Protein AF-A0A0M2LVE3-F1 (afdb_monomer)

Solvent-accessible surface area (backbone atoms only — not comparable to full-atom values): 7547 Å² total; per-residue (Å²): 136,72,73,71,64,58,63,62,46,68,76,44,47,62,57,50,50,53,54,49,49,52,44,50,51,50,25,50,50,41,23,48,46,32,31,65,73,67,64,36,55,68,56,58,14,42,43,55,16,48,52,53,35,51,53,50,50,48,51,49,46,52,66,71,65,50,79,79,58,99,75,55,66,72,60,48,50,52,50,49,51,49,46,48,51,34,40,56,50,54,19,30,51,39,29,52,52,40,35,57,54,43,56,72,73,45,72,86,56,58,65,66,57,47,51,48,53,21,41,54,53,17,51,53,52,30,51,51,51,46,50,51,53,51,51,57,62,67,64,68,119

Structure (mmCIF, N/CA/C/O backbone):
data_AF-A0A0M2LVE3-F1
#
_entry.id   AF-A0A0M2LVE3-F1
#
loop_
_atom_site.group_PDB
_atom_site.id
_atom_site.type_symbol
_atom_site.label_atom_id
_atom_site.label_alt_id
_atom_site.label_comp_id
_atom_site.label_asym_id
_atom_site.label_entity_id
_atom_site.label_seq_id
_atom_site.pdbx_PDB_ins_code
_atom_site.Cartn_x
_atom_site.Cartn_y
_atom_site.Cartn_z
_atom_site.occupancy
_atom_site.B_iso_or_equiv
_atom_site.auth_seq_id
_atom_site.auth_comp_id
_atom_site.auth_asym_id
_atom_site.auth_atom_id
_atom_site.pdbx_PDB_model_num
ATOM 1 N N . MET A 1 1 ? -29.082 -16.877 18.699 1.00 45.50 1 MET A N 1
ATOM 2 C CA . MET A 1 1 ? -27.804 -16.444 18.084 1.00 45.50 1 MET A CA 1
ATOM 3 C C . MET A 1 1 ? -28.127 -15.285 17.136 1.00 45.50 1 MET A C 1
ATOM 5 O O . MET A 1 1 ? -28.837 -15.487 16.165 1.00 45.50 1 MET A O 1
ATOM 9 N N . ASN A 1 2 ? -27.802 -14.049 17.535 1.00 39.44 2 ASN A N 1
ATOM 10 C CA . ASN A 1 2 ? -28.614 -12.850 17.248 1.00 39.44 2 ASN A CA 1
ATOM 11 C C . ASN A 1 2 ? -28.418 -12.198 15.861 1.00 39.44 2 ASN A C 1
ATOM 13 O O . ASN A 1 2 ? -27.352 -11.651 15.575 1.00 39.44 2 ASN A O 1
ATOM 17 N N . MET A 1 3 ? -29.517 -12.093 15.099 1.00 43.50 3 MET A N 1
ATOM 18 C CA . MET A 1 3 ? -29.688 -11.268 13.883 1.00 43.50 3 MET A CA 1
ATOM 19 C C . MET A 1 3 ? -29.318 -9.779 14.065 1.00 43.50 3 MET A C 1
ATOM 21 O O . MET A 1 3 ? -28.985 -9.098 13.097 1.00 43.50 3 MET A O 1
ATOM 25 N N . ALA A 1 4 ? -2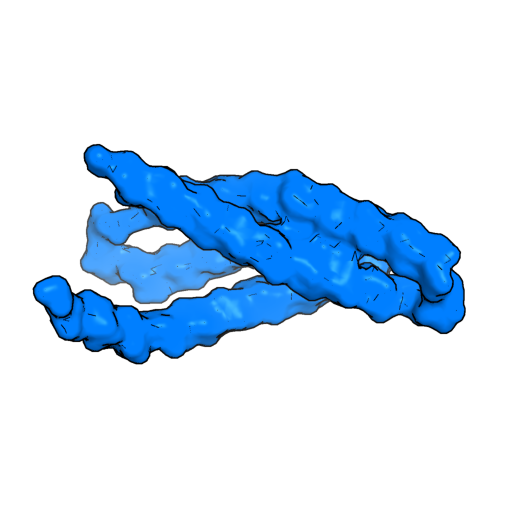9.309 -9.263 15.299 1.00 43.25 4 ALA A N 1
ATOM 26 C CA . ALA A 1 4 ? -28.991 -7.863 15.598 1.00 43.25 4 ALA A CA 1
ATOM 27 C C . ALA A 1 4 ? -27.538 -7.460 15.271 1.00 43.25 4 ALA A C 1
ATOM 29 O O . ALA A 1 4 ? -27.280 -6.295 14.973 1.00 43.25 4 ALA A O 1
ATOM 30 N N . ARG A 1 5 ? -26.581 -8.404 15.264 1.00 46.75 5 ARG A N 1
ATOM 31 C CA . ARG A 1 5 ? -25.185 -8.096 14.897 1.00 46.75 5 ARG A CA 1
ATOM 32 C C . ARG A 1 5 ? -25.027 -7.782 13.407 1.00 46.75 5 ARG A C 1
ATOM 34 O O . ARG A 1 5 ? -24.194 -6.955 13.061 1.00 46.75 5 ARG A O 1
ATOM 41 N N . PHE A 1 6 ? -25.851 -8.369 12.539 1.00 41.56 6 PHE A N 1
ATOM 42 C CA . PHE A 1 6 ? -25.719 -8.213 11.086 1.00 41.56 6 PHE A CA 1
ATOM 43 C C . PHE A 1 6 ? -26.145 -6.818 10.589 1.00 41.56 6 PHE A C 1
ATOM 45 O O . PHE A 1 6 ? -25.527 -6.267 9.681 1.00 41.56 6 PHE A O 1
ATOM 52 N N . ARG A 1 7 ? -27.138 -6.192 11.239 1.00 40.62 7 ARG A N 1
ATOM 53 C CA . ARG A 1 7 ? -27.623 -4.843 10.882 1.00 40.62 7 ARG A CA 1
ATOM 54 C C . ARG A 1 7 ? -26.644 -3.709 11.214 1.00 40.62 7 ARG A C 1
ATOM 56 O O . ARG A 1 7 ? -26.671 -2.677 10.553 1.00 40.62 7 ARG A O 1
ATOM 63 N N . LEU A 1 8 ? -25.761 -3.885 12.200 1.00 44.56 8 LEU A N 1
ATOM 64 C CA . LEU A 1 8 ? -24.727 -2.887 12.523 1.00 44.56 8 LEU A CA 1
ATOM 65 C C . LEU A 1 8 ? -23.552 -2.924 11.531 1.00 44.56 8 LEU A C 1
ATOM 67 O O . LEU A 1 8 ? -22.931 -1.893 11.262 1.00 44.56 8 LEU A O 1
ATOM 71 N N . LEU A 1 9 ? -23.283 -4.093 10.942 1.00 48.06 9 LEU A N 1
ATOM 72 C CA . LEU A 1 9 ? -22.291 -4.258 9.880 1.00 48.06 9 LEU A CA 1
ATOM 73 C C . LEU A 1 9 ? -22.763 -3.627 8.561 1.00 48.06 9 LEU A C 1
ATOM 75 O O . LEU A 1 9 ? -21.969 -2.959 7.912 1.00 48.06 9 LEU A O 1
ATOM 79 N N . SER A 1 10 ? -24.043 -3.735 8.185 1.00 48.81 10 SER A N 1
ATOM 80 C CA . SER A 1 10 ? -24.523 -3.260 6.872 1.00 48.81 10 SER A CA 1
ATOM 81 C C . SER A 1 10 ? -24.526 -1.733 6.695 1.00 48.81 10 SER A C 1
ATOM 83 O O . SER A 1 10 ? -24.330 -1.254 5.583 1.00 48.81 10 SER A O 1
ATOM 85 N N . GLY A 1 11 ? -24.709 -0.949 7.765 1.00 54.00 11 GLY A N 1
ATOM 86 C CA . GLY A 1 11 ? -24.679 0.524 7.696 1.00 54.00 11 GLY A CA 1
ATOM 87 C C . GLY A 1 11 ? -23.275 1.144 7.765 1.00 54.00 11 GLY A C 1
ATOM 88 O O . GLY A 1 11 ? -23.083 2.298 7.380 1.00 54.00 11 GLY A O 1
ATOM 89 N N . SER A 1 12 ? -22.285 0.391 8.257 1.00 55.41 12 SER A N 1
ATOM 90 C CA . SER A 1 12 ? -20.905 0.856 8.466 1.00 55.41 12 SER A CA 1
ATOM 91 C C . SER A 1 12 ? -19.905 0.272 7.460 1.00 55.41 12 SER A C 1
ATOM 93 O O . SER A 1 12 ? -18.908 0.932 7.162 1.00 55.41 12 SER A O 1
ATOM 95 N N . LEU A 1 13 ? -20.204 -0.892 6.864 1.00 62.72 13 LEU A N 1
ATOM 96 C CA . LEU A 1 13 ? -19.407 -1.510 5.796 1.00 62.72 13 LEU A CA 1
ATOM 97 C C . LEU A 1 13 ? -19.112 -0.559 4.630 1.00 62.72 13 LEU A C 1
ATOM 99 O O . LEU A 1 13 ? -17.950 -0.457 4.250 1.00 62.72 13 LEU A O 1
ATOM 103 N N . PRO A 1 14 ? -20.104 0.160 4.061 1.00 68.81 14 PRO A N 1
ATOM 104 C CA . PRO A 1 14 ? -19.861 1.002 2.894 1.00 68.81 14 PRO A CA 1
ATOM 105 C C . PRO A 1 14 ? -18.886 2.132 3.217 1.00 68.81 14 PRO A C 1
ATOM 107 O O . PRO A 1 14 ? -17.972 2.409 2.451 1.00 68.81 14 PRO A O 1
ATOM 110 N N . ARG A 1 15 ? -19.020 2.743 4.400 1.00 66.19 15 ARG A N 1
ATOM 111 C CA . ARG A 1 15 ? -18.118 3.805 4.867 1.00 66.19 15 ARG A CA 1
ATOM 112 C C . ARG A 1 15 ? -16.705 3.272 5.096 1.00 66.19 15 ARG A C 1
ATOM 114 O O . ARG A 1 15 ? -15.744 3.944 4.731 1.00 66.19 15 ARG A O 1
ATOM 121 N N . TYR A 1 16 ? -16.582 2.067 5.652 1.00 65.19 16 TYR A N 1
ATOM 122 C CA . TYR A 1 16 ? -15.296 1.400 5.851 1.00 65.19 16 TYR A CA 1
ATOM 123 C C . TYR A 1 16 ? -14.624 1.045 4.521 1.00 65.19 16 TYR A C 1
ATOM 125 O O . TYR A 1 16 ? -13.441 1.310 4.344 1.00 65.19 16 TYR A O 1
ATOM 133 N N . LEU A 1 17 ? -15.383 0.521 3.557 1.00 70.50 17 LEU A N 1
ATOM 134 C CA . LEU A 1 17 ? -14.879 0.207 2.222 1.00 70.50 17 LEU A CA 1
ATOM 135 C C . LEU A 1 17 ? -14.463 1.465 1.460 1.00 70.50 17 LEU A C 1
ATOM 137 O O . LEU A 1 17 ? -13.400 1.463 0.860 1.00 70.50 17 LEU A O 1
ATOM 141 N N . ILE A 1 18 ? -15.239 2.550 1.520 1.00 72.81 18 ILE A N 1
ATOM 142 C CA . ILE A 1 18 ? -14.909 3.809 0.834 1.00 72.81 18 ILE A CA 1
ATOM 143 C C . ILE A 1 18 ? -13.656 4.451 1.438 1.00 72.81 18 ILE A C 1
ATOM 145 O O . ILE A 1 18 ? -12.753 4.856 0.709 1.00 72.81 18 ILE A O 1
ATOM 149 N N . THR A 1 19 ? -13.574 4.533 2.768 1.00 71.94 19 THR A N 1
ATOM 150 C CA . THR A 1 19 ? -12.399 5.108 3.444 1.00 71.94 19 THR A CA 1
ATOM 151 C C . THR A 1 19 ? -11.164 4.227 3.288 1.00 71.94 19 THR A C 1
ATOM 153 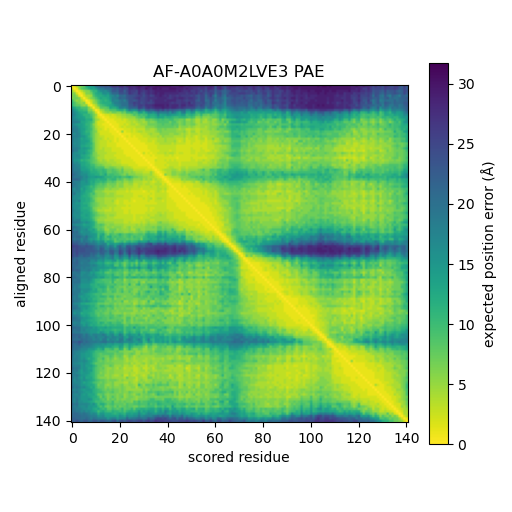O O . THR A 1 19 ? -10.086 4.746 3.011 1.00 71.94 19 THR A O 1
ATOM 156 N N . GLY A 1 20 ? -11.317 2.905 3.388 1.00 72.62 20 GLY A N 1
ATOM 157 C CA . GLY A 1 20 ? -10.257 1.937 3.120 1.00 72.62 20 GLY A CA 1
ATOM 158 C C . GLY A 1 20 ? -9.759 2.016 1.679 1.00 72.62 20 GLY A C 1
ATOM 159 O O . GLY A 1 20 ? -8.567 2.203 1.464 1.00 72.62 20 GLY A O 1
ATOM 160 N N . ALA A 1 21 ? -10.665 1.972 0.700 1.00 79.94 21 ALA A N 1
ATOM 161 C CA . ALA A 1 21 ? -10.326 2.072 -0.717 1.00 79.94 21 ALA A CA 1
ATOM 162 C C . ALA A 1 21 ? -9.662 3.411 -1.059 1.00 79.94 21 ALA A C 1
ATOM 164 O O . ALA A 1 21 ? -8.683 3.423 -1.796 1.00 79.94 21 ALA A O 1
ATOM 165 N N . GLY A 1 22 ? -10.135 4.525 -0.489 1.00 84.06 22 GLY A N 1
ATOM 166 C CA . GLY A 1 22 ? -9.513 5.836 -0.678 1.00 84.06 22 GLY A CA 1
ATOM 167 C C . GLY A 1 22 ? -8.077 5.887 -0.151 1.00 84.06 22 GLY A C 1
ATOM 168 O O . GLY A 1 22 ? -7.186 6.379 -0.840 1.00 84.06 22 GLY A O 1
ATOM 169 N N . MET A 1 23 ? -7.827 5.322 1.034 1.00 84.00 23 MET A N 1
ATOM 170 C CA . MET A 1 23 ? -6.473 5.242 1.593 1.00 84.00 23 MET A CA 1
ATOM 171 C C . MET A 1 23 ? -5.584 4.287 0.794 1.00 84.00 23 MET A C 1
ATOM 173 O O . MET A 1 23 ? -4.430 4.605 0.538 1.00 84.00 23 MET A O 1
ATOM 177 N N . SER A 1 24 ? -6.117 3.152 0.341 1.00 82.38 24 SER A N 1
ATOM 178 C CA . SER A 1 24 ? -5.394 2.224 -0.531 1.00 82.38 24 SER A CA 1
ATOM 179 C C . SER A 1 24 ? -5.047 2.846 -1.885 1.00 82.38 24 SER A C 1
ATOM 181 O O . SER A 1 24 ? -3.933 2.666 -2.365 1.00 82.38 24 SER A O 1
ATOM 183 N N . ALA A 1 25 ? -5.961 3.605 -2.490 1.00 87.44 25 ALA A N 1
ATOM 184 C CA . ALA A 1 25 ? -5.706 4.307 -3.744 1.00 87.44 25 ALA A CA 1
ATOM 185 C C . ALA A 1 25 ? -4.628 5.386 -3.575 1.00 87.44 25 ALA A C 1
ATOM 187 O O . ALA A 1 25 ? -3.743 5.507 -4.420 1.00 87.44 25 ALA A O 1
ATOM 188 N N . LEU A 1 26 ? -4.668 6.130 -2.464 1.00 88.50 26 LEU A N 1
ATOM 189 C CA . LEU A 1 26 ? -3.640 7.108 -2.115 1.00 88.50 26 LEU A CA 1
ATOM 190 C C . LEU A 1 26 ? -2.272 6.439 -1.927 1.00 88.50 26 LEU A C 1
ATOM 192 O O . LEU A 1 26 ? -1.283 6.914 -2.478 1.00 88.50 26 LEU A O 1
ATOM 196 N N . ASP A 1 27 ? -2.225 5.313 -1.218 1.00 87.62 27 ASP A N 1
ATOM 197 C CA . ASP A 1 27 ? -0.998 4.548 -0.990 1.00 87.62 27 ASP A CA 1
ATOM 198 C C . ASP A 1 27 ? -0.379 4.040 -2.292 1.00 87.62 27 ASP A C 1
ATOM 200 O O . ASP A 1 27 ? 0.805 4.250 -2.559 1.00 87.62 27 ASP A O 1
ATOM 204 N N . PHE A 1 28 ? -1.204 3.427 -3.140 1.00 86.81 28 PHE A N 1
ATOM 205 C CA . PHE A 1 28 ? -0.779 2.932 -4.440 1.00 86.81 28 PHE A CA 1
ATOM 206 C C . PHE A 1 28 ? -0.307 4.069 -5.351 1.00 86.81 28 PHE A C 1
ATOM 208 O O . PHE A 1 28 ? 0.735 3.950 -5.993 1.00 86.81 28 PHE A O 1
ATOM 215 N N . GLY A 1 29 ? -1.030 5.192 -5.371 1.00 87.94 29 GLY A N 1
ATOM 216 C CA . GLY A 1 29 ? -0.653 6.374 -6.142 1.00 87.94 29 GLY A CA 1
ATOM 217 C C . GLY A 1 29 ? 0.690 6.953 -5.700 1.00 87.94 29 GLY A C 1
ATOM 218 O O . GLY A 1 29 ? 1.548 7.217 -6.538 1.00 87.94 29 GLY A O 1
ATOM 219 N N . LEU A 1 30 ? 0.918 7.087 -4.389 1.00 88.62 30 LEU A N 1
ATOM 220 C CA . LEU A 1 30 ? 2.197 7.552 -3.844 1.00 88.62 30 LEU A CA 1
ATOM 221 C C . LEU A 1 30 ? 3.337 6.571 -4.122 1.00 88.62 30 LEU A C 1
ATOM 223 O O . LEU A 1 30 ? 4.449 7.000 -4.427 1.00 88.62 30 LEU A O 1
ATOM 227 N N . PHE A 1 31 ? 3.066 5.268 -4.044 1.00 87.81 31 PHE A N 1
ATOM 228 C CA . PHE A 1 31 ? 4.036 4.233 -4.380 1.00 87.81 31 PHE A CA 1
ATOM 229 C C . PHE A 1 31 ? 4.440 4.307 -5.854 1.00 87.81 31 PHE A C 1
ATOM 231 O O . PHE A 1 31 ? 5.630 4.345 -6.155 1.00 87.81 31 PHE A O 1
ATOM 238 N N . MET A 1 32 ? 3.463 4.374 -6.762 1.00 85.12 32 MET A N 1
ATOM 239 C CA . MET A 1 32 ? 3.702 4.524 -8.197 1.00 85.12 32 MET A CA 1
ATOM 240 C C . MET A 1 32 ? 4.448 5.821 -8.498 1.00 85.12 32 MET A C 1
ATOM 242 O O . MET A 1 32 ? 5.396 5.805 -9.272 1.00 85.12 32 MET A O 1
ATOM 246 N N . LEU A 1 33 ? 4.091 6.931 -7.849 1.00 87.06 33 LEU A N 1
ATOM 247 C CA . LEU A 1 33 ? 4.789 8.199 -8.032 1.00 87.06 33 LEU A CA 1
ATOM 248 C C . LEU A 1 33 ? 6.255 8.098 -7.580 1.00 87.06 33 LEU A C 1
ATOM 250 O O . LEU A 1 33 ? 7.153 8.477 -8.322 1.00 87.06 33 LEU A O 1
ATOM 254 N N . CYS A 1 34 ? 6.524 7.525 -6.405 1.00 83.94 34 CYS A N 1
ATOM 255 C CA . CYS A 1 34 ? 7.893 7.352 -5.913 1.00 83.94 34 CYS A CA 1
ATOM 256 C C . CYS A 1 34 ? 8.703 6.364 -6.766 1.00 83.94 34 CYS A C 1
ATOM 258 O O . CYS A 1 34 ? 9.855 6.635 -7.095 1.00 83.94 34 CYS A O 1
ATOM 260 N N . SER A 1 35 ? 8.120 5.221 -7.126 1.00 82.44 35 SER A N 1
ATOM 261 C CA . SER A 1 35 ? 8.831 4.169 -7.854 1.00 82.44 35 SER A CA 1
ATOM 262 C C . SER A 1 35 ? 8.999 4.500 -9.339 1.00 82.44 35 SER A C 1
ATOM 264 O O . SER A 1 35 ? 10.095 4.341 -9.861 1.00 82.44 35 SER A O 1
ATOM 266 N N . ALA A 1 36 ? 7.957 4.995 -10.014 1.00 78.19 36 ALA A N 1
ATOM 267 C CA . ALA A 1 36 ? 7.986 5.244 -11.454 1.00 78.19 36 ALA A CA 1
ATOM 268 C C . ALA A 1 36 ? 8.471 6.654 -11.824 1.00 78.19 36 ALA A C 1
ATOM 270 O O . ALA A 1 36 ? 9.182 6.793 -12.813 1.00 78.19 36 ALA A O 1
ATOM 271 N N . ALA A 1 37 ? 8.122 7.700 -11.059 1.00 76.38 37 ALA A N 1
ATOM 272 C CA . ALA A 1 37 ? 8.522 9.072 -11.405 1.00 76.38 37 ALA A CA 1
ATOM 273 C C . ALA A 1 37 ? 9.895 9.461 -10.835 1.00 76.38 37 ALA A C 1
ATOM 275 O O . ALA A 1 37 ? 10.627 10.209 -11.476 1.00 76.38 37 ALA A O 1
ATOM 276 N N . PHE A 1 38 ? 10.259 8.945 -9.655 1.00 77.19 38 PHE A N 1
ATOM 277 C CA . PHE A 1 38 ? 11.555 9.225 -9.019 1.00 77.19 38 PHE A CA 1
ATOM 278 C C . PHE A 1 38 ? 12.556 8.064 -9.113 1.00 77.19 38 PHE A C 1
ATOM 280 O O . PHE A 1 38 ? 13.683 8.206 -8.644 1.00 77.19 38 PHE A O 1
ATOM 287 N N . GLY A 1 39 ? 12.165 6.916 -9.682 1.00 76.62 39 GLY A N 1
ATOM 288 C CA . GLY A 1 39 ? 13.031 5.734 -9.770 1.00 76.62 39 GLY A CA 1
ATOM 289 C C . GLY A 1 39 ? 13.428 5.167 -8.403 1.00 76.62 39 GLY A C 1
ATOM 290 O O . GLY A 1 39 ? 14.453 4.497 -8.283 1.00 76.62 39 GLY A O 1
ATOM 291 N N . ALA A 1 40 ? 12.670 5.473 -7.343 1.00 78.06 40 ALA A N 1
ATOM 292 C CA . ALA A 1 40 ? 13.031 5.054 -5.999 1.00 78.06 40 ALA A CA 1
ATOM 293 C C . ALA A 1 40 ? 12.947 3.521 -5.868 1.00 78.06 40 ALA A C 1
ATOM 295 O O . ALA A 1 40 ? 12.009 2.909 -6.397 1.00 78.06 40 ALA A O 1
ATOM 296 N N . PRO A 1 41 ? 13.858 2.891 -5.098 1.00 82.69 41 PRO A N 1
ATOM 297 C CA . PRO A 1 41 ? 13.784 1.468 -4.802 1.00 82.69 41 PRO A CA 1
ATOM 298 C C . PRO A 1 41 ? 12.399 1.078 -4.256 1.00 82.69 41 PRO A C 1
ATOM 300 O O . PRO A 1 41 ? 11.868 1.802 -3.404 1.00 82.69 41 PRO A O 1
ATOM 303 N N . PRO A 1 42 ? 11.826 -0.076 -4.654 1.00 78.12 42 PRO A N 1
ATOM 304 C CA . PRO A 1 42 ? 10.469 -0.475 -4.267 1.00 78.12 42 PRO A CA 1
ATOM 305 C C . PRO A 1 42 ? 10.248 -0.474 -2.750 1.00 78.12 42 PRO A C 1
ATOM 307 O O . PRO A 1 42 ? 9.190 -0.081 -2.266 1.00 78.12 42 PRO A O 1
ATOM 310 N N . ALA A 1 43 ? 11.268 -0.843 -1.974 1.00 76.69 43 ALA A N 1
ATOM 311 C CA . ALA A 1 43 ? 11.202 -0.814 -0.516 1.00 76.69 43 ALA A CA 1
ATOM 312 C C . ALA A 1 43 ? 11.074 0.610 0.055 1.00 76.69 43 ALA A C 1
ATOM 314 O O . ALA A 1 43 ? 10.265 0.846 0.957 1.00 76.69 43 ALA A O 1
ATOM 315 N N . LEU A 1 44 ? 11.832 1.571 -0.486 1.00 79.44 44 LEU A N 1
ATOM 316 C CA . LEU A 1 44 ? 11.760 2.974 -0.072 1.00 79.44 44 LEU A CA 1
ATOM 317 C C . LEU A 1 44 ? 10.435 3.604 -0.507 1.00 79.44 44 LEU A C 1
ATOM 319 O O . LEU A 1 44 ? 9.768 4.239 0.308 1.00 79.44 44 LEU A O 1
ATOM 323 N N . ALA A 1 45 ? 10.001 3.353 -1.745 1.00 84.75 45 ALA A N 1
ATOM 324 C CA . ALA A 1 45 ? 8.703 3.801 -2.243 1.00 84.75 45 ALA A CA 1
ATOM 325 C C . ALA A 1 45 ? 7.544 3.254 -1.390 1.00 84.75 45 ALA A C 1
ATOM 327 O O . ALA A 1 45 ? 6.626 3.998 -1.036 1.00 84.75 45 ALA A O 1
ATOM 328 N N . ASN A 1 46 ? 7.597 1.973 -1.000 1.00 84.75 46 ASN A N 1
ATOM 329 C CA . ASN A 1 46 ? 6.603 1.341 -0.126 1.00 84.75 46 ASN A CA 1
ATOM 330 C C . ASN A 1 46 ? 6.589 1.961 1.275 1.00 84.75 46 ASN A C 1
ATOM 332 O O . ASN A 1 46 ? 5.527 2.218 1.836 1.00 84.75 46 ASN A O 1
ATOM 336 N N . THR A 1 47 ? 7.769 2.231 1.825 1.00 81.81 47 THR A N 1
ATOM 337 C CA . THR A 1 47 ? 7.921 2.832 3.152 1.00 81.81 47 THR A CA 1
ATOM 338 C C . THR A 1 47 ? 7.322 4.236 3.191 1.00 81.81 47 THR A C 1
ATOM 340 O O . THR A 1 47 ? 6.489 4.532 4.047 1.00 81.81 47 THR A O 1
ATOM 343 N N . ILE A 1 48 ? 7.696 5.088 2.233 1.00 84.94 48 ILE A N 1
ATOM 344 C CA . ILE A 1 48 ? 7.249 6.485 2.172 1.00 84.94 48 ILE A CA 1
ATOM 345 C C . ILE A 1 48 ? 5.737 6.563 1.939 1.00 84.94 48 ILE A C 1
ATOM 347 O O . ILE A 1 48 ? 5.047 7.276 2.669 1.00 84.94 48 ILE A O 1
ATOM 351 N N . SER A 1 49 ? 5.212 5.797 0.974 1.00 86.19 49 SER A N 1
ATOM 352 C CA . SER A 1 49 ? 3.766 5.734 0.709 1.00 86.19 49 SER A CA 1
ATOM 353 C C . SER A 1 49 ? 2.988 5.302 1.949 1.00 86.19 49 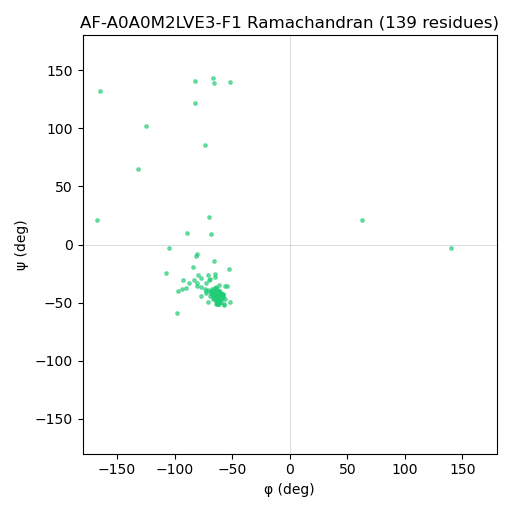SER A C 1
ATOM 355 O O . SER A 1 49 ? 2.111 6.041 2.392 1.00 86.19 49 SER A O 1
ATOM 357 N N . THR A 1 50 ? 3.388 4.197 2.586 1.00 83.06 50 THR A N 1
ATOM 358 C CA . THR A 1 50 ? 2.712 3.667 3.781 1.00 83.06 50 THR A CA 1
ATOM 359 C C . THR A 1 50 ? 2.668 4.695 4.912 1.00 83.06 50 THR A C 1
ATOM 361 O O . THR A 1 50 ? 1.624 4.883 5.541 1.00 83.06 50 THR A O 1
ATOM 364 N N . ILE A 1 51 ? 3.782 5.387 5.176 1.00 84.38 51 ILE A N 1
ATOM 365 C CA . ILE A 1 51 ? 3.852 6.405 6.233 1.00 84.38 51 ILE A CA 1
ATOM 366 C C . ILE A 1 51 ? 2.881 7.549 5.934 1.00 84.38 51 ILE A C 1
ATOM 368 O O . ILE A 1 51 ? 2.065 7.895 6.791 1.00 84.38 51 ILE A O 1
ATOM 372 N N . ILE A 1 52 ? 2.929 8.108 4.723 1.00 86.31 52 ILE A N 1
ATOM 373 C CA . ILE A 1 52 ? 2.054 9.220 4.332 1.00 86.31 52 ILE A CA 1
ATOM 374 C C . ILE A 1 52 ? 0.586 8.790 4.396 1.00 86.31 52 ILE A C 1
ATOM 376 O O . ILE A 1 52 ? -0.241 9.522 4.939 1.00 86.31 52 ILE A O 1
ATOM 380 N N . THR A 1 53 ? 0.254 7.592 3.914 1.00 86.12 53 THR A N 1
ATOM 381 C CA . THR A 1 53 ? -1.107 7.049 3.958 1.00 86.12 53 THR A CA 1
ATOM 382 C C . THR A 1 53 ? -1.620 6.928 5.387 1.00 86.12 53 THR A C 1
ATOM 384 O O . THR A 1 53 ? -2.735 7.363 5.685 1.00 86.12 53 THR A O 1
ATOM 387 N N . VAL A 1 54 ? -0.822 6.372 6.303 1.00 81.88 54 VAL A N 1
ATOM 388 C CA . VAL A 1 54 ? -1.238 6.208 7.703 1.00 8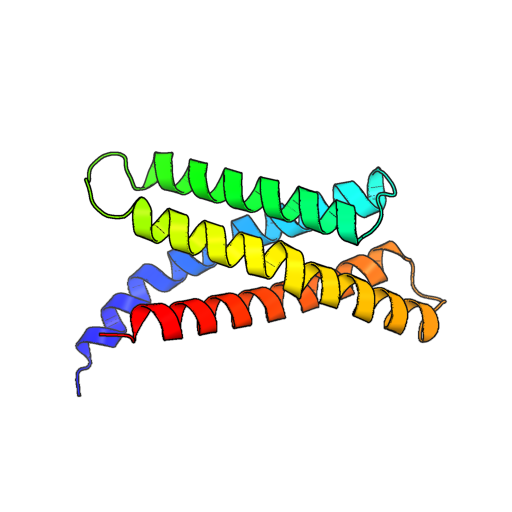1.88 54 VAL A CA 1
ATOM 389 C C . VAL A 1 54 ? -1.384 7.561 8.399 1.00 81.88 54 VAL A C 1
ATOM 391 O O . VAL A 1 54 ? -2.358 7.766 9.129 1.00 81.88 54 VAL A O 1
ATOM 394 N N . VAL A 1 55 ? -0.483 8.512 8.140 1.00 82.44 55 VAL A N 1
ATOM 395 C CA . VAL A 1 55 ? -0.574 9.878 8.682 1.00 82.44 55 VAL A CA 1
ATOM 396 C C . VAL A 1 55 ? -1.817 10.597 8.153 1.00 82.44 55 VAL A C 1
ATOM 398 O O . VAL A 1 55 ? -2.567 11.186 8.934 1.00 82.44 55 VAL A O 1
ATOM 401 N N . THR A 1 56 ? -2.098 10.505 6.853 1.00 83.56 56 THR A N 1
ATOM 402 C CA . THR A 1 56 ? -3.306 11.080 6.248 1.00 83.56 56 THR A CA 1
ATOM 403 C C . THR A 1 56 ? -4.565 10.431 6.811 1.00 83.56 56 THR A C 1
ATOM 405 O O . THR A 1 56 ? -5.503 11.137 7.182 1.00 83.56 56 THR A O 1
ATOM 408 N N . SER A 1 57 ? -4.573 9.105 6.969 1.00 79.00 57 SER A N 1
ATOM 409 C CA . SER A 1 57 ? -5.665 8.372 7.614 1.00 79.00 57 SER A CA 1
ATOM 410 C C . SER A 1 57 ? -5.902 8.850 9.042 1.00 79.00 57 SER A C 1
ATOM 412 O O . SER A 1 57 ? -7.047 9.084 9.438 1.00 79.00 57 SER A O 1
ATOM 414 N N . TYR A 1 58 ? -4.835 9.087 9.807 1.00 74.12 58 TYR A N 1
ATOM 415 C CA . TYR A 1 58 ? -4.947 9.670 11.137 1.00 74.12 58 TYR A CA 1
ATOM 416 C C . TYR A 1 58 ? -5.554 11.066 11.102 1.00 74.12 58 TYR A C 1
ATOM 418 O O . TYR A 1 58 ? -6.501 11.332 11.840 1.00 74.12 58 TYR A O 1
ATOM 426 N N . GLN A 1 59 ? -5.064 11.948 10.235 1.00 73.69 59 GLN A N 1
ATOM 427 C CA . GLN A 1 59 ? -5.550 1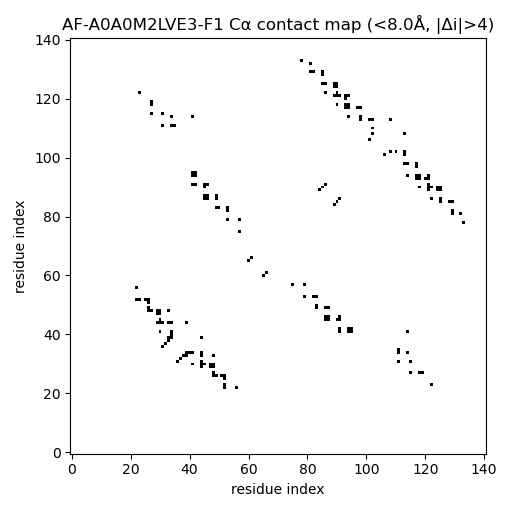3.320 10.172 1.00 73.69 59 GLN A CA 1
ATOM 428 C C . GLN A 1 59 ? -7.020 13.384 9.728 1.00 73.69 59 GLN A C 1
ATOM 430 O O . GLN A 1 59 ? -7.789 14.179 10.275 1.00 73.69 59 GLN A O 1
ATOM 435 N N . LEU A 1 60 ? -7.437 12.514 8.799 1.00 74.06 60 LEU A N 1
ATOM 436 C CA . LEU A 1 60 ? -8.827 12.394 8.355 1.00 74.06 60 LEU A CA 1
ATOM 437 C C . LEU A 1 60 ? -9.729 11.936 9.504 1.00 74.06 60 LEU A C 1
ATOM 439 O O . LEU A 1 60 ? -10.723 12.592 9.813 1.00 74.06 60 LEU A O 1
ATOM 443 N N . ASN A 1 61 ? -9.341 10.855 10.185 1.00 68.00 61 ASN A N 1
ATOM 444 C CA . ASN A 1 61 ? -10.092 10.318 11.316 1.00 68.00 61 ASN A CA 1
ATOM 445 C C . ASN A 1 61 ? -10.133 11.314 12.484 1.00 68.00 61 ASN A C 1
ATOM 447 O O . ASN A 1 61 ? -11.190 11.532 13.075 1.00 68.00 61 ASN A O 1
ATOM 451 N N . ARG A 1 62 ? -9.025 12.007 12.767 1.00 66.00 62 ARG A N 1
ATOM 452 C CA . ARG A 1 62 ? -8.945 13.080 13.768 1.00 66.00 62 ARG A CA 1
ATOM 453 C C . ARG A 1 62 ? -9.898 14.232 13.461 1.00 66.00 62 ARG A C 1
ATOM 455 O O . ARG A 1 62 ? -10.575 14.711 14.365 1.00 66.00 62 ARG A O 1
ATOM 462 N N . ARG A 1 63 ? -9.966 14.679 12.204 1.00 66.81 63 ARG A N 1
ATOM 463 C CA . ARG A 1 63 ? -10.748 15.860 11.803 1.00 66.81 63 ARG A CA 1
ATOM 464 C C . ARG A 1 63 ? -12.242 15.568 11.634 1.00 66.81 63 ARG A C 1
ATOM 466 O O . ARG A 1 63 ? -13.048 16.448 11.928 1.00 66.81 63 ARG A O 1
ATOM 473 N N . PHE A 1 64 ? -12.604 14.364 11.185 1.00 62.28 64 PHE A N 1
ATOM 474 C CA . PHE A 1 64 ? -13.997 13.969 10.938 1.00 62.28 64 PHE A CA 1
ATOM 475 C C . PHE A 1 64 ? -14.670 13.257 12.117 1.00 62.28 64 PHE A C 1
ATOM 477 O O . PHE A 1 64 ? -15.847 13.502 12.359 1.00 62.28 64 PHE A O 1
ATOM 484 N N . VAL A 1 65 ? -13.963 12.389 12.850 1.00 56.44 65 VAL A N 1
ATOM 485 C CA . VAL A 1 65 ? -14.579 11.518 13.874 1.00 56.44 65 VAL A CA 1
ATOM 486 C C . VAL A 1 65 ? -14.448 12.105 15.280 1.00 56.44 65 VAL A C 1
ATOM 488 O O . VAL A 1 65 ? -15.393 12.063 16.061 1.00 56.44 65 VAL A O 1
ATOM 491 N N . PHE A 1 66 ? -13.302 12.704 15.612 1.00 55.12 66 PHE A N 1
ATOM 492 C CA . PHE A 1 66 ? -13.011 13.154 16.980 1.00 55.12 66 PHE A CA 1
ATOM 493 C C . PHE A 1 66 ? -13.457 14.585 17.300 1.00 55.12 66 PHE A C 1
ATOM 495 O O . PHE A 1 66 ? -13.166 15.088 18.383 1.00 55.12 66 PHE A O 1
ATOM 502 N N . ARG A 1 67 ? -14.230 15.236 16.423 1.00 53.06 67 ARG A N 1
ATOM 503 C CA . ARG A 1 67 ? -14.791 16.576 16.674 1.00 53.06 67 ARG A CA 1
ATOM 504 C C . ARG A 1 67 ? -15.867 16.620 17.782 1.00 53.06 67 ARG A C 1
ATOM 506 O O . ARG A 1 67 ? -16.472 17.667 17.966 1.00 53.06 67 ARG A O 1
ATOM 513 N N . GLY A 1 68 ? -16.083 15.536 18.542 1.00 49.44 68 GLY A N 1
ATOM 514 C CA . GLY A 1 68 ? -17.079 15.515 19.622 1.00 49.44 68 GLY A CA 1
ATOM 515 C C . GLY A 1 68 ? -17.072 14.346 20.621 1.00 49.44 68 GLY A C 1
ATOM 516 O O . GLY A 1 68 ? -18.101 14.130 21.249 1.00 49.44 68 GLY A O 1
ATOM 517 N N . GLY A 1 69 ? -15.994 13.571 20.823 1.00 44.62 69 GLY A N 1
ATOM 518 C CA . GLY A 1 69 ? -16.065 12.466 21.800 1.00 44.62 69 GLY A CA 1
ATOM 519 C C . GLY A 1 69 ? -14.734 11.865 22.252 1.00 44.62 69 GLY A C 1
ATOM 520 O O . GLY A 1 69 ? -13.892 11.501 21.436 1.00 44.62 69 GLY A O 1
ATOM 521 N N . GLN A 1 70 ? -14.581 11.706 23.570 1.00 47.25 70 GLN A N 1
ATOM 522 C CA . GLN A 1 70 ? -13.396 11.211 24.293 1.00 47.25 70 GLN A CA 1
ATOM 523 C C . GLN A 1 70 ? -13.089 9.701 24.119 1.00 47.25 70 GLN A C 1
ATOM 525 O O . GLN A 1 70 ? -12.421 9.099 24.955 1.00 47.25 70 GLN A O 1
ATOM 530 N N . GLY A 1 71 ? -13.535 9.041 23.049 1.00 49.94 71 GLY A N 1
ATOM 531 C CA . GLY A 1 71 ? -13.381 7.589 22.898 1.00 49.94 71 GLY A CA 1
ATOM 532 C C . GLY A 1 71 ? -12.674 7.193 21.610 1.00 49.94 71 GLY A C 1
ATOM 533 O O . GLY A 1 71 ? -13.315 7.147 20.569 1.00 49.94 71 GLY A O 1
ATOM 534 N N . GLY A 1 72 ? -11.383 6.835 21.658 1.00 58.28 72 GLY A N 1
ATOM 535 C CA . GLY A 1 72 ? -10.786 6.035 20.574 1.00 58.28 72 GLY A CA 1
ATOM 536 C C . GLY A 1 72 ? -9.368 6.365 20.113 1.00 58.28 72 GLY A C 1
ATOM 537 O O . GLY A 1 72 ? -8.854 5.616 19.286 1.00 58.28 72 GLY A O 1
ATOM 538 N N . PHE A 1 73 ? -8.702 7.402 20.632 1.00 59.81 73 PHE A N 1
ATOM 539 C CA . PHE A 1 73 ? -7.344 7.755 20.184 1.00 59.81 73 PHE A CA 1
ATOM 540 C C . PHE A 1 73 ? -6.328 6.622 20.416 1.00 59.81 73 PHE A C 1
ATOM 542 O O . PHE A 1 73 ? -5.614 6.247 19.494 1.00 59.81 73 PHE A O 1
ATOM 549 N N . MET A 1 74 ? -6.333 5.989 21.595 1.00 58.81 74 MET A N 1
ATOM 550 C CA . MET A 1 74 ? -5.411 4.887 21.925 1.00 58.81 74 MET A CA 1
ATOM 551 C C . MET A 1 74 ? -5.624 3.638 21.047 1.00 58.81 74 MET A C 1
ATOM 553 O O . MET A 1 74 ? -4.672 2.964 20.653 1.00 58.81 74 MET A O 1
ATOM 557 N N . ARG A 1 75 ? -6.887 3.332 20.709 1.00 65.12 75 ARG A N 1
ATOM 558 C CA . ARG A 1 75 ? -7.248 2.208 19.825 1.00 65.12 75 ARG A CA 1
ATOM 559 C C . ARG A 1 75 ? -6.898 2.506 18.372 1.00 65.12 75 ARG A C 1
ATOM 561 O O . ARG A 1 75 ? -6.426 1.613 17.676 1.00 65.12 75 ARG A O 1
ATOM 568 N N . PHE A 1 76 ? -7.089 3.750 17.935 1.00 67.06 76 PHE A N 1
ATOM 569 C CA . PHE A 1 76 ? -6.637 4.206 16.628 1.00 67.06 76 PHE A CA 1
ATOM 570 C C . PHE A 1 76 ? -5.109 4.173 16.533 1.00 67.06 76 PHE A C 1
ATOM 572 O O . PHE A 1 76 ? -4.586 3.685 15.544 1.00 67.06 76 PHE A O 1
ATOM 579 N N . LEU A 1 77 ? -4.389 4.624 17.563 1.00 67.12 77 LEU A N 1
ATOM 580 C CA . LEU A 1 77 ? -2.927 4.608 17.582 1.00 67.12 77 LEU A CA 1
ATOM 581 C C . LEU A 1 77 ? -2.382 3.176 17.571 1.00 67.12 77 LEU A C 1
ATOM 583 O O . LEU A 1 77 ? -1.440 2.888 16.843 1.00 67.12 77 LEU A O 1
ATOM 587 N N . SER A 1 78 ? -3.033 2.257 18.292 1.00 67.81 78 SER A N 1
ATOM 588 C CA . SER A 1 78 ? -2.729 0.823 18.203 1.00 67.81 78 SER A CA 1
ATOM 589 C C . SER A 1 78 ? -2.992 0.278 16.794 1.00 67.81 78 SER A C 1
ATOM 591 O O . SER A 1 78 ? -2.172 -0.456 16.257 1.00 67.81 78 SER A O 1
ATOM 593 N N . PHE A 1 79 ? -4.099 0.672 16.155 1.00 72.00 79 PHE A N 1
ATOM 594 C CA . PHE A 1 79 ? -4.415 0.278 14.779 1.00 72.00 79 PHE A CA 1
ATOM 595 C C . PHE A 1 79 ? -3.419 0.851 13.759 1.00 72.00 79 PHE A C 1
ATOM 597 O O . PHE A 1 79 ? -2.958 0.124 12.885 1.00 72.00 79 PHE A O 1
ATOM 604 N N . ALA A 1 80 ? -3.058 2.127 13.883 1.00 73.94 80 ALA A N 1
ATOM 605 C CA . ALA A 1 80 ? -2.080 2.799 13.039 1.00 73.94 80 ALA A CA 1
ATOM 606 C C . ALA A 1 80 ? -0.684 2.198 13.228 1.00 73.94 80 ALA A C 1
ATOM 608 O O . ALA A 1 80 ? -0.007 1.946 12.240 1.00 73.94 80 ALA A O 1
ATOM 609 N N . GLY A 1 81 ? -0.287 1.900 14.469 1.00 75.50 81 GLY A N 1
ATOM 610 C CA . GLY A 1 81 ? 0.976 1.237 14.788 1.00 75.50 81 GLY A CA 1
ATOM 611 C C . GLY A 1 81 ? 1.060 -0.172 14.204 1.00 75.50 81 GLY A C 1
ATOM 612 O O . GLY A 1 81 ? 2.045 -0.495 13.548 1.00 75.50 81 GLY A O 1
ATOM 613 N N . VAL A 1 82 ? 0.005 -0.982 14.352 1.00 74.88 82 VAL A N 1
ATOM 614 C CA . VAL A 1 82 ? -0.079 -2.306 13.709 1.00 74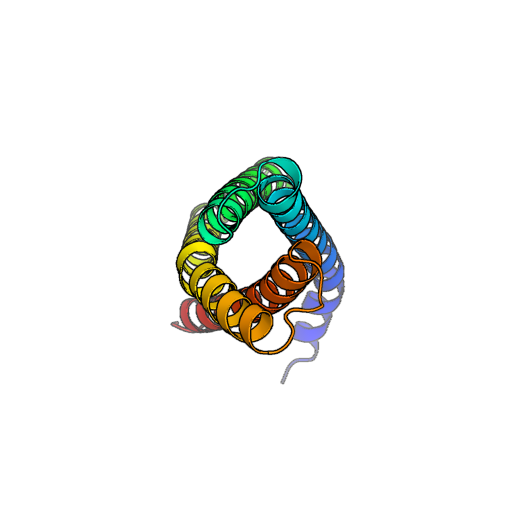.88 82 VAL A CA 1
ATOM 615 C C . VAL A 1 82 ? -0.052 -2.165 12.188 1.00 74.88 82 VAL A C 1
ATOM 617 O O . VAL A 1 82 ? 0.720 -2.848 11.531 1.00 74.88 82 VAL A O 1
ATOM 620 N N . THR A 1 83 ? -0.822 -1.237 11.619 1.00 77.25 83 THR A N 1
ATOM 621 C CA . THR A 1 83 ? -0.873 -1.017 10.165 1.00 77.25 83 THR A CA 1
ATOM 622 C C . THR A 1 83 ? 0.474 -0.567 9.606 1.00 77.25 83 THR A C 1
ATOM 624 O O . THR A 1 83 ? 0.879 -1.062 8.557 1.00 77.25 83 THR A O 1
ATOM 627 N N . LEU A 1 84 ? 1.185 0.319 10.310 1.00 79.06 84 LEU A N 1
ATOM 628 C CA . LEU A 1 84 ? 2.550 0.724 9.978 1.00 79.06 84 LEU A CA 1
ATOM 629 C C . LEU A 1 84 ? 3.497 -0.464 10.060 1.00 79.06 84 LEU A C 1
ATOM 631 O O . LEU A 1 84 ? 4.219 -0.718 9.110 1.00 79.06 84 LEU A O 1
ATOM 635 N N . PHE A 1 85 ? 3.472 -1.226 11.150 1.00 79.81 85 PHE A N 1
ATOM 636 C CA . PHE A 1 85 ? 4.356 -2.376 11.322 1.00 79.81 85 PHE A CA 1
ATOM 637 C C . PHE A 1 85 ? 4.158 -3.420 10.214 1.00 79.81 85 PHE A C 1
ATOM 639 O O . PHE A 1 85 ? 5.112 -3.824 9.549 1.00 79.81 85 PHE A O 1
ATOM 646 N N . THR A 1 86 ? 2.909 -3.796 9.945 1.00 80.00 86 THR A N 1
ATOM 647 C CA . THR A 1 86 ? 2.556 -4.722 8.865 1.00 80.00 86 THR A CA 1
ATOM 648 C C . THR A 1 86 ? 2.907 -4.137 7.494 1.00 80.00 86 THR A C 1
ATOM 650 O O . THR A 1 86 ? 3.430 -4.841 6.633 1.00 80.00 86 THR A O 1
ATOM 653 N N . GLY A 1 87 ? 2.662 -2.843 7.282 1.00 77.88 87 GLY A N 1
ATOM 654 C CA . GLY A 1 87 ? 2.992 -2.128 6.048 1.00 77.88 87 GLY A CA 1
ATOM 655 C C . GLY A 1 87 ? 4.498 -2.081 5.760 1.00 77.88 87 GLY A C 1
ATOM 656 O O . GLY A 1 87 ? 4.939 -2.306 4.634 1.00 77.88 87 GLY A O 1
ATOM 657 N N . LEU A 1 88 ? 5.300 -1.851 6.797 1.00 80.06 88 LEU A N 1
ATOM 658 C CA . LEU A 1 88 ? 6.747 -1.704 6.689 1.00 80.06 88 LEU A CA 1
ATOM 659 C C . LEU A 1 88 ? 7.478 -3.038 6.603 1.00 80.06 88 LEU A C 1
ATOM 661 O O . LEU A 1 88 ? 8.471 -3.121 5.890 1.00 80.06 88 LEU A O 1
ATOM 665 N N . ILE A 1 89 ? 7.009 -4.072 7.299 1.00 81.56 89 ILE A N 1
ATOM 666 C CA . ILE A 1 89 ? 7.707 -5.362 7.346 1.00 81.56 89 ILE A CA 1
ATOM 667 C C . ILE A 1 89 ? 7.096 -6.342 6.350 1.00 81.56 89 ILE A C 1
ATOM 669 O O . ILE A 1 89 ? 7.776 -6.808 5.438 1.00 81.56 89 ILE A O 1
ATOM 673 N N . VAL A 1 90 ? 5.801 -6.633 6.491 1.00 83.25 90 VAL A N 1
ATOM 674 C CA . VAL A 1 90 ? 5.127 -7.655 5.678 1.00 83.25 90 VAL A CA 1
ATOM 675 C C . VAL A 1 90 ? 4.974 -7.168 4.242 1.00 83.25 90 VAL A C 1
ATOM 677 O O . VAL A 1 90 ? 5.368 -7.863 3.310 1.00 83.25 90 VAL A O 1
ATOM 680 N N . GLN A 1 91 ? 4.460 -5.952 4.050 1.00 82.75 91 GLN A N 1
ATOM 681 C CA . GLN A 1 91 ? 4.250 -5.401 2.711 1.00 82.75 91 GLN A CA 1
ATOM 682 C C . GLN A 1 91 ? 5.577 -5.192 1.972 1.00 82.75 91 GLN A C 1
ATOM 684 O O . GLN A 1 91 ? 5.704 -5.643 0.839 1.00 82.75 91 GLN A O 1
ATOM 689 N N . THR A 1 92 ? 6.591 -4.600 2.615 1.00 84.25 92 THR A N 1
ATOM 690 C CA . THR A 1 92 ? 7.917 -4.421 1.995 1.00 84.25 92 THR A CA 1
ATOM 691 C C . THR A 1 92 ? 8.561 -5.755 1.622 1.00 84.25 92 THR A C 1
ATOM 693 O O . THR A 1 92 ? 9.073 -5.888 0.512 1.00 84.25 92 THR A O 1
ATOM 696 N N . GLY A 1 93 ? 8.509 -6.756 2.509 1.00 82.94 93 GLY A N 1
ATOM 697 C CA . GLY A 1 93 ? 9.057 -8.084 2.230 1.00 82.94 93 GLY A CA 1
ATOM 698 C C . GLY A 1 93 ? 8.383 -8.750 1.030 1.00 82.94 93 GLY A C 1
ATOM 6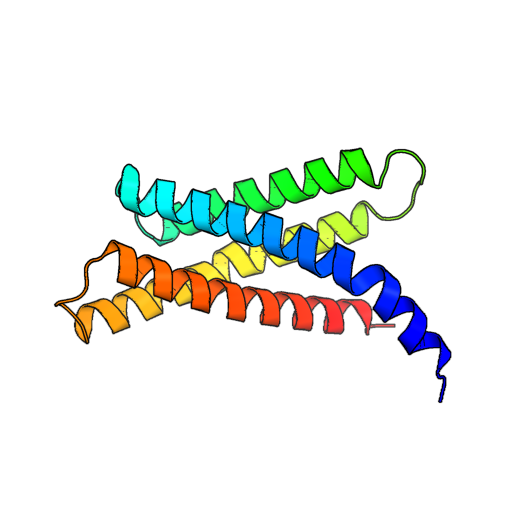99 O O . GLY A 1 93 ? 9.063 -9.294 0.163 1.00 82.94 93 GLY A O 1
ATOM 700 N N . ILE A 1 94 ? 7.056 -8.640 0.931 1.00 83.88 94 ILE A N 1
ATOM 701 C CA . ILE A 1 94 ? 6.293 -9.185 -0.198 1.00 83.88 94 ILE A CA 1
ATOM 702 C C . ILE A 1 94 ? 6.597 -8.428 -1.490 1.00 83.88 94 ILE A C 1
ATOM 704 O O . ILE A 1 94 ? 6.793 -9.067 -2.518 1.00 83.88 94 ILE A O 1
ATOM 708 N N . VAL A 1 95 ? 6.678 -7.093 -1.453 1.00 84.44 95 VAL A N 1
ATOM 709 C CA . VAL A 1 95 ? 7.046 -6.291 -2.630 1.00 84.44 95 VAL A CA 1
ATOM 710 C C . VAL A 1 95 ? 8.420 -6.708 -3.149 1.00 84.44 95 VAL A C 1
ATOM 712 O O . VAL A 1 95 ? 8.560 -6.929 -4.348 1.00 84.44 95 VAL A O 1
ATOM 715 N N . LEU A 1 96 ? 9.414 -6.874 -2.272 1.00 84.25 96 LEU A N 1
ATOM 716 C CA . LEU A 1 96 ? 10.758 -7.307 -2.664 1.00 84.25 96 LEU A CA 1
ATOM 717 C C . LEU A 1 96 ? 10.762 -8.725 -3.243 1.00 84.25 96 LEU A C 1
ATOM 719 O O . LEU A 1 96 ? 11.314 -8.938 -4.321 1.00 84.25 96 LEU A O 1
ATOM 723 N N . LEU A 1 97 ? 10.120 -9.675 -2.556 1.00 84.81 97 LEU A N 1
ATOM 724 C CA . LEU A 1 97 ? 10.062 -11.069 -2.989 1.00 84.81 97 LEU A CA 1
ATOM 725 C C . LEU A 1 97 ? 9.357 -11.204 -4.342 1.00 84.81 97 LEU A C 1
ATOM 727 O O . LEU A 1 97 ? 9.885 -11.834 -5.253 1.00 84.81 97 LEU A O 1
ATOM 731 N N . LEU A 1 98 ? 8.179 -10.595 -4.491 1.00 83.12 98 LEU A N 1
ATOM 732 C CA . LEU A 1 98 ? 7.412 -10.673 -5.730 1.00 83.12 98 LEU A CA 1
ATOM 733 C C . LEU A 1 98 ? 8.098 -9.939 -6.870 1.00 83.12 98 LEU A C 1
ATOM 735 O O . LEU A 1 98 ? 8.086 -10.456 -7.978 1.00 83.12 98 LEU A O 1
ATOM 739 N N . THR A 1 99 ? 8.725 -8.790 -6.614 1.00 79.69 99 THR A N 1
ATOM 740 C CA . THR A 1 99 ? 9.506 -8.095 -7.646 1.00 79.69 99 THR A CA 1
ATOM 741 C C . THR A 1 99 ? 10.662 -8.978 -8.114 1.00 79.69 99 THR A C 1
ATOM 743 O O . THR A 1 99 ? 10.804 -9.195 -9.309 1.00 79.69 99 THR A O 1
ATOM 746 N N . ALA A 1 100 ? 11.426 -9.589 -7.202 1.00 81.12 100 ALA A N 1
ATOM 747 C CA . ALA A 1 100 ? 12.514 -10.494 -7.577 1.00 81.12 100 ALA A CA 1
ATOM 748 C C . ALA A 1 100 ? 12.024 -11.724 -8.374 1.00 81.12 100 ALA A C 1
ATOM 750 O O . ALA A 1 100 ? 12.657 -12.127 -9.352 1.00 81.12 100 ALA A O 1
ATOM 751 N N . LEU A 1 101 ? 10.881 -12.305 -7.996 1.00 81.31 101 LEU A N 1
ATOM 752 C CA . LEU A 1 101 ? 10.297 -13.460 -8.687 1.00 81.31 101 LEU A CA 1
ATOM 753 C C . LEU A 1 101 ? 9.693 -13.102 -10.055 1.00 81.31 101 LEU A C 1
ATOM 755 O O . LEU A 1 101 ? 9.871 -13.848 -11.015 1.00 81.31 101 LEU A O 1
ATOM 759 N N . LEU A 1 102 ? 8.990 -11.973 -10.184 1.00 76.50 102 LEU A N 1
ATOM 760 C CA . LEU A 1 102 ? 8.399 -11.553 -11.462 1.00 76.50 102 LEU A CA 1
ATOM 761 C C . LEU A 1 102 ? 9.457 -11.056 -12.445 1.00 76.50 102 LEU A C 1
ATOM 763 O O . LEU A 1 102 ? 9.379 -11.399 -13.619 1.00 76.50 102 LEU A O 1
ATOM 767 N N . SER A 1 103 ? 10.463 -10.309 -11.986 1.00 73.31 103 SER A N 1
ATOM 768 C CA . SER A 1 103 ? 11.532 -9.817 -12.864 1.00 73.31 103 SER A CA 1
ATOM 769 C C . SER A 1 103 ? 12.385 -10.950 -13.441 1.00 73.31 103 SER A C 1
ATOM 771 O O . SER A 1 103 ? 12.915 -10.821 -14.540 1.00 73.31 103 SER A O 1
ATOM 773 N N . THR A 1 104 ? 12.503 -12.077 -12.731 1.00 76.38 104 THR A N 1
ATOM 774 C CA . THR A 1 104 ? 13.232 -13.263 -13.216 1.00 76.38 104 THR A CA 1
ATOM 775 C C . THR A 1 104 ? 12.398 -14.153 -14.137 1.00 76.38 104 THR A C 1
ATOM 777 O O . THR A 1 104 ? 12.952 -14.785 -15.032 1.00 76.38 104 THR A O 1
ATOM 780 N N . THR A 1 105 ? 11.077 -14.204 -13.949 1.00 74.81 105 THR A N 1
ATOM 781 C CA . THR A 1 105 ? 10.177 -15.069 -14.734 1.00 74.81 105 THR A CA 1
ATOM 782 C C . THR A 1 105 ? 9.579 -14.382 -15.961 1.00 74.81 105 THR A C 1
ATOM 784 O O . THR A 1 105 ? 9.319 -15.046 -16.962 1.00 74.81 105 THR A O 1
ATOM 787 N N . LEU A 1 106 ? 9.371 -13.063 -15.913 1.00 73.06 106 LEU A N 1
ATOM 788 C CA . LEU A 1 106 ? 8.730 -12.272 -16.967 1.00 73.06 106 LEU A CA 1
ATOM 789 C C . LEU A 1 106 ? 9.550 -11.009 -17.300 1.00 73.06 106 LEU A C 1
ATOM 791 O O . LEU A 1 106 ? 9.058 -9.893 -17.125 1.00 73.06 106 LEU A O 1
ATOM 795 N N . PRO A 1 107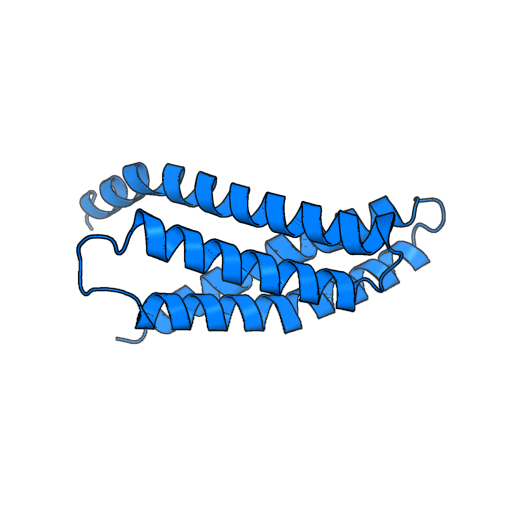 ? 10.777 -11.153 -17.837 1.00 71.81 107 PRO A N 1
ATOM 796 C CA . PRO A 1 107 ? 11.651 -10.016 -18.145 1.00 71.81 107 PRO A CA 1
ATOM 797 C C . PRO A 1 107 ? 11.116 -9.104 -19.265 1.00 71.81 107 PRO A C 1
ATOM 799 O O . PRO A 1 107 ? 11.605 -7.995 -19.441 1.00 71.81 107 PRO A O 1
ATOM 802 N N . ALA A 1 108 ? 10.115 -9.556 -20.029 1.00 75.25 108 ALA A N 1
ATOM 803 C CA . ALA A 1 108 ? 9.486 -8.777 -21.098 1.00 75.25 108 ALA A CA 1
ATOM 804 C C . ALA A 1 108 ? 8.426 -7.777 -20.597 1.00 75.25 108 ALA A C 1
ATOM 806 O O . ALA A 1 108 ? 7.935 -6.966 -21.384 1.00 75.25 108 ALA A O 1
ATOM 807 N N . LEU A 1 109 ? 8.030 -7.842 -19.320 1.00 75.56 109 LEU A N 1
ATOM 808 C CA . LEU A 1 109 ? 7.074 -6.893 -18.758 1.00 75.56 109 LEU A CA 1
ATOM 809 C C . LEU A 1 109 ? 7.776 -5.597 -18.345 1.00 75.56 109 LEU A C 1
ATOM 811 O O . LEU A 1 109 ? 8.864 -5.638 -17.774 1.00 75.56 109 LEU A O 1
ATOM 815 N N . PRO A 1 110 ? 7.144 -4.436 -18.571 1.00 80.69 110 PRO A N 1
ATOM 816 C CA . PRO A 1 110 ? 7.710 -3.180 -18.123 1.00 80.69 110 PRO A CA 1
ATOM 817 C C . PRO A 1 110 ? 7.760 -3.120 -16.589 1.00 80.69 110 PRO A C 1
ATOM 819 O O . PRO A 1 110 ? 6.801 -3.494 -15.907 1.00 80.69 110 PRO A O 1
ATOM 822 N N . GLU A 1 111 ? 8.861 -2.599 -16.044 1.00 77.06 111 GLU A N 1
ATOM 823 C CA . GLU A 1 111 ? 9.151 -2.616 -14.600 1.00 77.06 111 GLU A CA 1
ATOM 824 C C . GLU A 1 111 ? 8.046 -1.973 -13.747 1.00 77.06 111 GLU A C 1
ATOM 826 O O . GLU A 1 111 ? 7.715 -2.473 -12.671 1.00 77.06 111 GLU A O 1
ATOM 831 N N . TYR A 1 112 ? 7.398 -0.914 -14.248 1.00 77.12 112 TYR A N 1
ATOM 832 C CA . TYR A 1 112 ? 6.292 -0.259 -13.540 1.00 77.12 112 TYR A CA 1
ATOM 833 C C . TYR A 1 112 ? 5.103 -1.203 -13.302 1.00 77.12 112 TYR A C 1
ATOM 835 O O . TYR A 1 112 ? 4.440 -1.120 -12.266 1.00 77.12 112 TYR A O 1
ATOM 843 N N . LEU A 1 113 ? 4.836 -2.121 -14.238 1.00 80.56 113 LEU A N 1
ATOM 844 C CA . LEU A 1 113 ? 3.730 -3.068 -14.138 1.00 80.56 113 LEU A CA 1
ATOM 845 C C . LEU A 1 113 ? 4.069 -4.196 -13.161 1.00 80.56 113 LEU A C 1
ATOM 847 O O . LEU A 1 113 ? 3.208 -4.610 -12.384 1.00 80.56 113 LEU A O 1
ATOM 851 N N . VAL A 1 114 ? 5.331 -4.633 -13.144 1.00 81.88 114 VAL A N 1
ATOM 852 C CA . VAL A 1 114 ? 5.846 -5.611 -12.176 1.00 81.88 114 VAL A CA 1
ATOM 853 C C . VAL A 1 114 ? 5.761 -5.056 -10.752 1.00 81.88 114 VAL A C 1
ATOM 855 O O . VAL A 1 114 ? 5.170 -5.693 -9.877 1.00 81.88 114 VAL A O 1
ATOM 858 N N . HIS A 1 115 ? 6.264 -3.840 -10.523 1.00 81.94 115 HIS A N 1
ATOM 859 C CA . HIS A 1 115 ? 6.196 -3.183 -9.214 1.00 81.94 115 HIS A CA 1
ATOM 860 C C . HIS A 1 115 ? 4.746 -2.922 -8.785 1.00 81.94 115 HIS A C 1
ATOM 862 O O . HIS A 1 115 ? 4.401 -3.101 -7.615 1.00 81.94 115 HIS A O 1
ATOM 868 N N . GLY A 1 116 ? 3.878 -2.541 -9.728 1.00 81.94 116 GLY A N 1
ATOM 869 C CA . GLY A 1 116 ? 2.454 -2.330 -9.476 1.00 81.94 116 GLY A CA 1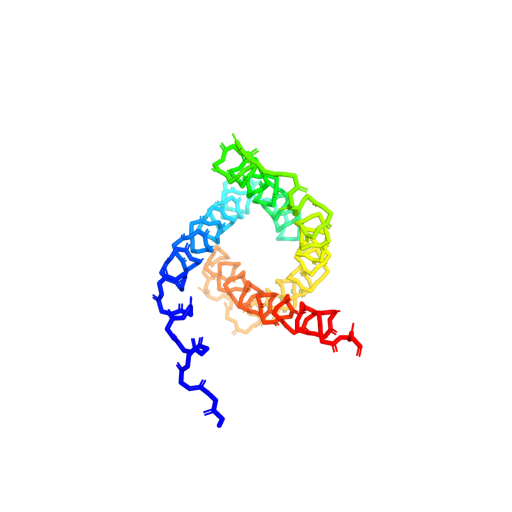
ATOM 870 C C . GLY A 1 116 ? 1.737 -3.606 -9.050 1.00 81.94 116 GLY A C 1
ATOM 871 O O . GLY A 1 116 ? 1.065 -3.614 -8.019 1.00 81.94 116 GLY A O 1
ATOM 872 N N . ALA A 1 117 ? 1.928 -4.701 -9.785 1.00 82.88 117 ALA A N 1
ATOM 873 C CA . ALA A 1 117 ? 1.342 -5.995 -9.450 1.00 82.88 117 ALA A CA 1
ATOM 874 C C . ALA A 1 117 ? 1.838 -6.509 -8.089 1.00 82.88 117 ALA A C 1
ATOM 876 O O . ALA A 1 117 ? 1.028 -6.901 -7.244 1.00 82.88 117 ALA A O 1
ATOM 877 N N . ALA A 1 118 ? 3.150 -6.430 -7.835 1.00 84.25 118 ALA A N 1
ATOM 878 C CA . ALA A 1 118 ? 3.744 -6.805 -6.554 1.00 84.25 118 ALA A CA 1
ATOM 879 C C . ALA A 1 118 ? 3.137 -6.005 -5.389 1.00 84.25 118 ALA A C 1
ATOM 881 O O . ALA A 1 118 ? 2.781 -6.576 -4.356 1.00 84.25 118 ALA A O 1
ATOM 882 N N . LYS A 1 119 ? 2.950 -4.692 -5.572 1.00 85.12 119 LYS A N 1
ATOM 883 C CA . LYS A 1 119 ? 2.337 -3.810 -4.573 1.00 85.12 119 LYS A CA 1
ATOM 884 C C . LYS A 1 119 ? 0.877 -4.167 -4.300 1.00 85.12 119 LYS A C 1
ATOM 886 O O . LYS A 1 119 ? 0.502 -4.243 -3.134 1.00 85.12 119 LYS A O 1
ATOM 891 N N . VAL A 1 120 ? 0.068 -4.443 -5.324 1.00 85.94 120 VAL A N 1
ATOM 892 C CA . VAL A 1 120 ? -1.344 -4.837 -5.141 1.00 85.94 120 VAL A CA 1
ATOM 893 C C . VAL A 1 120 ? -1.457 -6.114 -4.307 1.00 85.94 120 VAL A C 1
ATOM 895 O O . VAL A 1 120 ? -2.245 -6.168 -3.359 1.00 85.94 120 VAL A O 1
ATOM 898 N N . VAL A 1 121 ? -0.633 -7.124 -4.600 1.00 84.88 121 VAL A N 1
ATOM 899 C CA . VAL A 1 121 ? -0.611 -8.371 -3.820 1.00 84.88 121 VAL A CA 1
ATOM 900 C C . VAL A 1 121 ? -0.152 -8.103 -2.387 1.00 84.88 121 VAL A C 1
ATOM 902 O O . VAL A 1 121 ? -0.782 -8.567 -1.436 1.00 84.88 121 VAL A O 1
ATOM 905 N N . ALA A 1 122 ? 0.898 -7.301 -2.210 1.00 84.38 122 ALA A N 1
ATOM 906 C CA . ALA A 1 122 ? 1.391 -6.936 -0.890 1.00 84.38 122 ALA A CA 1
ATOM 907 C C . ALA A 1 122 ? 0.328 -6.192 -0.064 1.00 84.38 122 ALA A C 1
ATOM 909 O O . ALA A 1 122 ? 0.148 -6.493 1.115 1.00 84.38 122 ALA A O 1
ATOM 910 N N . MET A 1 123 ? -0.428 -5.275 -0.674 1.00 82.75 123 MET A N 1
ATOM 911 C CA . MET A 1 123 ? -1.539 -4.569 -0.029 1.00 82.75 123 MET A CA 1
ATOM 912 C C . MET A 1 123 ? -2.645 -5.533 0.412 1.00 82.75 123 MET A C 1
ATOM 914 O O . MET A 1 123 ? -3.131 -5.417 1.537 1.00 82.75 123 MET A O 1
ATOM 918 N N . ALA A 1 124 ? -3.010 -6.510 -0.425 1.00 82.00 124 ALA A N 1
ATOM 919 C CA . ALA A 1 124 ? -4.010 -7.519 -0.077 1.00 82.00 124 ALA A CA 1
ATOM 920 C C . ALA A 1 124 ? -3.564 -8.375 1.120 1.00 82.00 124 ALA A C 1
ATOM 922 O O . ALA A 1 124 ? -4.309 -8.536 2.089 1.00 82.00 124 ALA A O 1
ATOM 923 N N . VAL A 1 125 ? -2.321 -8.866 1.101 1.00 82.25 125 VAL A N 1
ATOM 924 C CA . VAL A 1 125 ? -1.769 -9.665 2.205 1.00 82.25 125 VAL A CA 1
ATOM 925 C C . VAL A 1 125 ? -1.613 -8.827 3.476 1.00 82.25 125 VAL A C 1
ATOM 927 O O . VAL A 1 125 ? -1.972 -9.280 4.563 1.00 82.25 125 VAL A O 1
ATOM 930 N N . GLY A 1 126 ? -1.146 -7.583 3.357 1.00 79.19 126 GLY A N 1
ATOM 931 C CA . GLY A 1 126 ? -1.042 -6.650 4.475 1.00 79.19 126 GLY A CA 1
ATOM 932 C C . GLY A 1 126 ? -2.401 -6.347 5.108 1.00 79.19 126 GLY A C 1
ATOM 933 O O . GLY A 1 126 ? -2.517 -6.326 6.332 1.00 79.19 126 GLY A O 1
ATOM 934 N N . ALA A 1 127 ? -3.452 -6.188 4.298 1.00 75.44 127 ALA A N 1
ATOM 935 C CA . ALA A 1 127 ? -4.816 -5.997 4.783 1.00 75.44 127 ALA A CA 1
ATOM 936 C C . ALA A 1 127 ? -5.338 -7.230 5.539 1.00 75.44 127 ALA A C 1
ATOM 938 O O . ALA A 1 127 ? -5.910 -7.085 6.621 1.00 75.44 127 ALA A O 1
ATOM 939 N N . LEU A 1 128 ? -5.092 -8.438 5.019 1.00 77.81 128 LEU A N 1
ATOM 940 C CA . LEU A 1 128 ? -5.436 -9.687 5.706 1.00 77.81 128 LEU A CA 1
ATOM 941 C C . LEU A 1 128 ? -4.692 -9.811 7.039 1.00 77.81 128 LEU A C 1
ATOM 943 O O . LEU A 1 128 ? -5.305 -10.104 8.064 1.00 77.81 128 LEU A O 1
ATOM 947 N N . CYS A 1 129 ? -3.389 -9.534 7.047 1.00 77.12 129 CYS A N 1
ATOM 948 C CA . CYS A 1 129 ? -2.572 -9.585 8.253 1.00 77.12 129 CYS A CA 1
ATOM 949 C C . CYS A 1 129 ? -3.051 -8.561 9.298 1.00 77.12 129 CYS A C 1
ATOM 951 O O . CYS A 1 129 ? -3.272 -8.926 10.453 1.00 77.12 129 CYS A O 1
ATOM 953 N N . ASN A 1 130 ? -3.352 -7.325 8.885 1.00 78.75 130 ASN A N 1
ATOM 954 C CA . ASN A 1 130 ? -3.949 -6.310 9.756 1.00 78.75 130 ASN A CA 1
ATOM 955 C C . ASN A 1 130 ? -5.297 -6.761 10.332 1.00 78.75 130 ASN A C 1
ATOM 957 O O . ASN A 1 130 ? -5.538 -6.588 11.528 1.00 78.75 130 ASN A O 1
ATOM 961 N N . TYR A 1 131 ? -6.159 -7.374 9.516 1.00 74.56 131 TYR A N 1
ATOM 962 C CA . TYR A 1 131 ? -7.436 -7.917 9.973 1.00 74.56 131 TYR A CA 1
ATOM 963 C C . TYR A 1 131 ? -7.247 -9.014 11.031 1.00 74.56 131 TYR A C 1
ATOM 965 O O . TYR A 1 131 ? -7.887 -8.964 12.085 1.00 74.56 131 TYR A O 1
ATOM 973 N N . PHE A 1 132 ? -6.351 -9.978 10.794 1.00 74.38 132 PHE A N 1
ATOM 974 C CA . PHE A 1 132 ? -6.078 -11.054 11.750 1.00 74.38 132 PHE A CA 1
ATOM 975 C C . PHE A 1 132 ? -5.438 -10.539 13.041 1.00 74.38 132 PHE A C 1
ATOM 977 O O . PHE A 1 132 ? -5.898 -10.913 14.120 1.00 74.38 132 PHE A O 1
ATOM 984 N N . CYS A 1 133 ? -4.450 -9.641 12.960 1.00 71.25 133 CYS A N 1
ATOM 985 C CA . CYS A 1 133 ? -3.857 -8.999 14.135 1.00 71.25 133 CYS A CA 1
ATOM 986 C C . CYS A 1 133 ? -4.922 -8.286 14.967 1.00 71.25 133 CYS A C 1
ATOM 988 O O . CYS A 1 133 ? -4.999 -8.480 16.179 1.00 71.25 133 CYS A O 1
ATOM 990 N N . TYR A 1 134 ? -5.787 -7.508 14.319 1.00 67.00 134 TYR A N 1
ATOM 991 C CA . TYR A 1 134 ? -6.846 -6.785 15.010 1.00 67.00 134 TYR A CA 1
ATOM 992 C C . TYR A 1 134 ? -7.866 -7.728 15.651 1.00 67.00 134 TYR A C 1
ATOM 994 O O . TYR A 1 134 ? -8.259 -7.526 16.801 1.00 67.00 134 TYR A O 1
ATOM 1002 N N . LYS A 1 135 ? -8.250 -8.795 14.937 1.00 67.62 135 LYS A N 1
ATOM 1003 C CA . LYS A 1 135 ? -9.126 -9.844 15.461 1.00 67.62 135 LYS A CA 1
ATOM 1004 C C . LYS A 1 135 ? -8.522 -10.460 16.721 1.00 67.62 135 LYS A C 1
ATOM 1006 O O . LYS A 1 135 ? -9.195 -10.462 17.741 1.00 67.62 135 LYS A O 1
ATOM 1011 N N . ILE A 1 136 ? -7.260 -10.893 16.677 1.00 67.00 136 ILE A N 1
ATOM 1012 C CA . ILE A 1 136 ? -6.565 -11.533 17.805 1.00 67.00 136 ILE A CA 1
ATOM 1013 C C . ILE A 1 136 ? -6.446 -10.582 19.003 1.00 67.00 136 ILE A C 1
ATOM 1015 O O . ILE A 1 136 ? -6.763 -10.981 20.124 1.00 67.00 136 ILE A O 1
ATOM 1019 N N . ILE A 1 137 ? -6.030 -9.331 18.777 1.00 64.75 137 ILE A N 1
ATOM 1020 C CA . ILE A 1 137 ? -5.832 -8.332 19.839 1.00 64.75 137 ILE A CA 1
ATOM 1021 C C . ILE A 1 137 ? -7.158 -7.985 20.527 1.00 64.75 137 ILE A C 1
ATOM 1023 O O . ILE A 1 137 ? -7.201 -7.881 21.749 1.00 64.75 137 ILE A O 1
ATOM 1027 N N . LEU A 1 138 ? -8.253 -7.837 19.775 1.00 58.56 138 LEU A N 1
ATOM 1028 C CA . LEU A 1 138 ? -9.556 -7.492 20.351 1.00 58.56 138 LEU A CA 1
ATOM 1029 C C . LEU A 1 138 ? -10.306 -8.670 20.978 1.00 58.56 138 LEU A C 1
ATOM 1031 O O . LEU A 1 138 ? -11.148 -8.445 21.846 1.00 58.56 138 LEU A O 1
ATOM 1035 N N . THR A 1 139 ? -10.058 -9.905 20.532 1.00 54.91 139 THR A N 1
ATOM 1036 C CA . THR A 1 139 ? -10.703 -11.094 21.112 1.00 54.91 139 THR A CA 1
ATOM 1037 C C . THR A 1 139 ? -10.047 -11.578 22.398 1.00 54.91 139 THR A C 1
ATOM 1039 O O . THR A 1 139 ? -10.619 -12.443 23.053 1.00 54.91 139 THR A O 1
ATOM 1042 N N . ARG A 1 140 ? -8.893 -11.025 22.798 1.00 48.28 140 ARG A N 1
ATOM 1043 C CA . ARG A 1 140 ? -8.376 -11.217 24.157 1.00 48.28 140 ARG A CA 1
ATOM 1044 C C . ARG A 1 140 ? -9.206 -10.376 25.135 1.00 48.28 140 ARG A C 1
ATOM 1046 O O . ARG A 1 140 ? -8.872 -9.229 25.421 1.00 48.28 140 ARG A O 1
ATOM 1053 N N . LYS A 1 141 ? -10.320 -10.946 25.586 1.00 38.97 141 LYS A N 1
ATOM 1054 C CA . LYS A 1 141 ? -11.041 -10.560 26.801 1.00 38.97 141 LYS A CA 1
ATOM 1055 C C . LYS A 1 141 ? -10.979 -11.710 27.785 1.00 38.97 141 LYS A C 1
ATOM 1057 O O . LYS A 1 141 ? -11.122 -12.857 27.311 1.00 38.97 141 LYS A O 1
#

Sequence (141 aa):
MNMARFRLLSGSLPRYLITGAGMSALDFGLFMLCSAAFGAPPALANTISTIITVVTSYQLNRRFVFRGGQGGFMRFLSFAGVTLFTGLIVQTGIVLLLTALLSTTLPALPEYLVHGAAKVVAMAVGALCNYFCYKIILTRK

pLDDT: mean 73.04, std 12.98, range [38.97, 88.62]

Mean predicted aligned error: 9.57 Å

Foldseek 3Di:
DDPVVVVVCVVCVVVCCVLVVVLLVQLLVQLLCCCVVVVDDSLVSLLVSQVVSLVVSVVCCCVPPVPDDPDDPVVSVVLSVLLNVLSNPQLSVQLVVQLVVCCVVPVVDDSSVSSSVSNVVSSVVSVVSSVVVSVVVVPPD

Radius of gyration: 17.2 Å; Cα contacts (8 Å, |Δi|>4): 102; chains: 1; bounding box: 44×33×48 Å

Secondary structure (DSSP, 8-state):
--THHHHHHHHHHHHHHHHHHHHHHHHHHHHHIIIIIS---HHHHHHHHHHHHHHHHHHHHHHHTSTT-SS-HHHHHHHHHHHHHHIIIIIHHHHHHHHHHHHHH-TTS-HHHHHHHHHHHHHHHHHHHHHHHHHHHHH--